Protein AF-A0A8T4SR88-F1 (afdb_monomer_lite)

Foldseek 3Di:
DLPVFPDDVVVLCVVAPPDDDAAADEPVVLVVLPPDPCNVVVVVVCVVSVHHYDYDPDDDDPLVVCCVCAVPPVCCPPDDPNDDNSLPDEAEDPDPVSVVSDQHWYWYQPPSHGIHIPNDD

pLDDT: mean 76.83, std 16.06, range [36.34, 94.56]

Sequence (121 aa):
MYEKYKIDIFSEIDRICDFPYELAIIDKTIDELKGKKGERIALKLLEIKKVKVIKTNKEGSVDKILKELFFTKENFGKETPKELNLKNIIIATNDRLLMKELKMPVIRLKQKKYLMIENVL

Structure (mmCIF, N/CA/C/O backbone):
data_AF-A0A8T4SR88-F1
#
_entry.id   AF-A0A8T4SR88-F1
#
loop_
_atom_site.group_PDB
_atom_site.id
_atom_site.type_symbol
_atom_site.label_atom_id
_atom_site.label_alt_id
_atom_site.label_comp_id
_atom_site.label_asym_id
_atom_site.label_entity_id
_atom_site.label_seq_id
_atom_site.pdbx_PDB_ins_code
_atom_site.Cartn_x
_atom_site.Cartn_y
_atom_site.Cartn_z
_atom_site.occupancy
_atom_site.B_iso_or_equiv
_atom_site.auth_seq_id
_atom_site.auth_comp_id
_atom_site.auth_asym_id
_atom_site.auth_atom_id
_atom_site.pdbx_PDB_model_num
ATOM 1 N N . MET A 1 1 ? 8.107 8.227 -1.099 1.00 42.81 1 MET A N 1
ATOM 2 C CA . MET A 1 1 ? 8.052 7.313 -2.260 1.00 42.81 1 MET A CA 1
ATOM 3 C C . MET A 1 1 ? 9.390 6.586 -2.427 1.00 42.81 1 MET A C 1
ATOM 5 O O . MET A 1 1 ? 10.415 7.161 -2.084 1.00 42.81 1 MET A O 1
ATOM 9 N N . TYR A 1 2 ? 9.397 5.334 -2.892 1.00 46.34 2 TYR A N 1
ATOM 10 C CA . TYR A 1 2 ? 10.541 4.404 -2.941 1.00 46.34 2 TYR A CA 1
ATOM 11 C C . TYR A 1 2 ? 11.658 4.755 -3.957 1.00 46.34 2 TYR A C 1
ATOM 13 O O . TYR A 1 2 ? 12.286 3.863 -4.507 1.00 46.34 2 TYR A O 1
ATOM 21 N N . GLU A 1 3 ? 11.993 6.031 -4.173 1.00 45.66 3 GLU A N 1
ATOM 22 C CA . GLU A 1 3 ? 13.055 6.457 -5.115 1.00 45.66 3 GLU A CA 1
ATOM 23 C C . GLU A 1 3 ? 14.443 5.849 -4.828 1.00 45.66 3 GLU A C 1
ATOM 25 O O . GLU A 1 3 ? 15.318 5.854 -5.690 1.00 45.66 3 GLU A O 1
ATOM 30 N N . LYS A 1 4 ? 14.676 5.314 -3.622 1.00 53.94 4 LYS A N 1
ATOM 31 C CA . LYS A 1 4 ? 15.964 4.714 -3.247 1.00 53.94 4 LYS A CA 1
ATOM 32 C C . LYS A 1 4 ? 16.161 3.297 -3.802 1.00 53.94 4 LYS A C 1
ATOM 34 O O . LYS A 1 4 ? 17.295 2.825 -3.839 1.00 53.94 4 LYS A O 1
ATOM 39 N N . TYR A 1 5 ? 15.090 2.626 -4.228 1.00 62.12 5 TYR A N 1
ATOM 40 C CA . TYR A 1 5 ? 15.121 1.241 -4.692 1.00 62.12 5 TYR A CA 1
ATOM 41 C C . TYR A 1 5 ? 14.314 1.160 -5.982 1.00 62.12 5 TYR A C 1
ATOM 43 O O . TYR A 1 5 ? 13.127 1.456 -5.970 1.00 62.12 5 TYR A O 1
ATOM 51 N N . LYS A 1 6 ? 14.968 0.812 -7.099 1.00 71.69 6 LYS A N 1
ATOM 52 C CA . LYS A 1 6 ? 14.369 0.688 -8.442 1.00 71.69 6 LYS A CA 1
ATOM 53 C C . LYS A 1 6 ? 13.415 -0.517 -8.516 1.00 71.69 6 LYS A C 1
ATOM 55 O O . LYS A 1 6 ? 13.647 -1.450 -9.273 1.00 71.69 6 LYS A O 1
ATOM 60 N N . ILE A 1 7 ? 12.405 -0.526 -7.658 1.00 80.69 7 ILE A N 1
ATOM 61 C CA . ILE A 1 7 ? 11.428 -1.593 -7.504 1.00 80.69 7 ILE A CA 1
ATOM 62 C C . ILE A 1 7 ? 10.121 -1.074 -8.057 1.00 80.69 7 ILE A C 1
ATOM 64 O O . ILE A 1 7 ? 9.601 -0.056 -7.595 1.00 80.69 7 ILE A O 1
ATOM 68 N N . ASP A 1 8 ? 9.591 -1.800 -9.026 1.00 86.31 8 ASP A N 1
ATOM 69 C CA . ASP A 1 8 ? 8.223 -1.607 -9.456 1.00 86.31 8 ASP A CA 1
ATOM 70 C C . ASP A 1 8 ? 7.289 -2.303 -8.462 1.00 86.31 8 ASP A C 1
ATOM 72 O O . ASP A 1 8 ? 7.136 -3.522 -8.461 1.00 86.31 8 ASP A O 1
ATOM 76 N N . ILE A 1 9 ? 6.690 -1.501 -7.583 1.00 87.75 9 ILE A N 1
ATOM 77 C CA . ILE A 1 9 ? 5.791 -1.972 -6.525 1.00 87.75 9 ILE A CA 1
ATOM 78 C C . ILE A 1 9 ? 4.582 -2.694 -7.115 1.00 87.75 9 ILE A C 1
ATOM 80 O O . ILE A 1 9 ? 4.119 -3.652 -6.512 1.00 87.75 9 ILE A O 1
ATOM 84 N N . PHE A 1 10 ? 4.074 -2.268 -8.272 1.00 89.94 10 PHE A N 1
ATOM 85 C CA . PHE A 1 10 ? 2.876 -2.877 -8.845 1.00 89.94 10 PHE A CA 1
ATOM 86 C C . PHE A 1 10 ? 3.193 -4.228 -9.465 1.00 89.94 10 PHE A C 1
ATOM 88 O O . PHE A 1 10 ? 2.496 -5.185 -9.164 1.00 89.94 10 PHE A O 1
ATOM 95 N N . SER A 1 11 ? 4.289 -4.325 -10.221 1.00 90.44 11 SER A N 1
ATOM 96 C CA . SER A 1 11 ? 4.763 -5.618 -10.726 1.00 90.44 11 SER A CA 1
ATOM 97 C C . SER A 1 11 ? 5.070 -6.594 -9.583 1.00 90.44 11 SER A C 1
ATOM 99 O O . SER A 1 11 ? 4.808 -7.788 -9.688 1.00 90.44 11 SER A O 1
ATOM 101 N N . GLU A 1 12 ? 5.584 -6.097 -8.455 1.00 93.19 12 GLU A N 1
ATOM 102 C CA . GLU A 1 12 ? 5.810 -6.922 -7.268 1.00 93.19 12 GLU A CA 1
ATOM 103 C C . GLU A 1 12 ? 4.517 -7.341 -6.561 1.00 93.19 12 GLU A C 1
ATOM 105 O O . GLU A 1 12 ? 4.469 -8.448 -6.032 1.00 93.19 12 GLU A O 1
ATOM 110 N N . ILE A 1 13 ? 3.482 -6.495 -6.552 1.00 92.38 13 ILE A N 1
ATOM 111 C CA . ILE A 1 13 ? 2.142 -6.866 -6.075 1.00 92.38 13 ILE A CA 1
ATOM 112 C C . ILE A 1 13 ? 1.555 -7.949 -6.983 1.00 92.38 13 ILE A C 1
ATOM 114 O O . ILE A 1 13 ? 1.132 -8.981 -6.474 1.00 92.38 13 ILE A O 1
ATOM 118 N N . ASP A 1 14 ? 1.601 -7.761 -8.305 1.00 92.56 14 ASP A N 1
ATOM 119 C CA . ASP A 1 14 ? 1.137 -8.748 -9.290 1.00 92.56 14 ASP A CA 1
ATOM 120 C C . ASP A 1 14 ? 1.849 -10.099 -9.116 1.00 92.56 14 ASP A C 1
ATOM 122 O O . ASP A 1 14 ? 1.243 -11.155 -9.261 1.00 92.56 14 ASP A O 1
ATOM 126 N N . ARG A 1 15 ? 3.139 -10.077 -8.754 1.00 94.56 15 ARG A N 1
ATOM 127 C CA . ARG A 1 15 ? 3.935 -11.287 -8.513 1.00 94.56 15 ARG A CA 1
ATOM 128 C C . ARG A 1 15 ? 3.523 -12.044 -7.248 1.00 94.56 15 ARG A C 1
ATOM 130 O O . ARG A 1 15 ? 3.655 -13.265 -7.223 1.00 94.56 15 ARG A O 1
ATOM 137 N N . ILE A 1 16 ? 3.144 -11.345 -6.174 1.00 93.88 16 ILE A N 1
ATOM 138 C CA . ILE A 1 16 ? 2.851 -11.976 -4.871 1.00 93.88 16 ILE A CA 1
ATOM 139 C C . ILE A 1 16 ? 1.365 -12.234 -4.631 1.00 93.88 16 ILE A C 1
ATOM 141 O O . ILE A 1 16 ? 1.043 -13.028 -3.753 1.00 93.88 16 ILE A O 1
ATOM 145 N N . CYS A 1 17 ? 0.480 -11.559 -5.361 1.00 90.88 17 CYS A N 1
ATOM 146 C CA . CYS A 1 17 ? -0.962 -11.735 -5.269 1.00 90.88 17 CYS A CA 1
ATOM 147 C C . CYS A 1 17 ? -1.441 -12.611 -6.434 1.00 90.88 17 CYS A C 1
ATOM 149 O O . CYS A 1 17 ? -1.899 -12.102 -7.454 1.00 90.88 17 CYS A O 1
ATOM 151 N N . ASP A 1 18 ? -1.365 -13.931 -6.273 1.00 90.38 18 ASP A N 1
ATOM 152 C CA . ASP A 1 18 ? -1.859 -14.935 -7.232 1.00 90.38 18 ASP A CA 1
ATOM 153 C C . ASP A 1 18 ? -3.389 -15.143 -7.176 1.00 90.38 18 ASP A C 1
ATOM 155 O O . ASP A 1 18 ? -3.931 -16.119 -7.695 1.00 90.38 18 ASP A O 1
ATOM 159 N N . PHE A 1 19 ? -4.101 -14.194 -6.571 1.00 89.62 19 PHE A N 1
ATOM 160 C CA . PHE A 1 19 ? -5.549 -14.161 -6.394 1.00 89.62 19 PHE A CA 1
ATOM 161 C C . PHE A 1 19 ? -6.116 -12.806 -6.848 1.00 89.62 19 PHE A C 1
ATOM 163 O O . PHE A 1 19 ? -5.392 -11.809 -6.873 1.00 89.62 19 PHE A O 1
ATOM 170 N N . PRO A 1 20 ? -7.419 -12.718 -7.178 1.00 90.06 20 PRO A N 1
ATOM 171 C CA . PRO A 1 20 ? -8.055 -11.445 -7.508 1.00 90.06 20 PRO A CA 1
ATOM 172 C C . PRO A 1 20 ? -7.968 -10.451 -6.346 1.00 90.06 20 PRO A C 1
ATOM 174 O O . PRO A 1 20 ? -8.330 -10.777 -5.215 1.00 90.06 20 PRO A O 1
ATOM 177 N N . TYR A 1 21 ? -7.527 -9.227 -6.629 1.00 90.44 21 TYR A N 1
ATOM 178 C CA . TYR A 1 21 ? -7.353 -8.186 -5.621 1.00 90.44 21 TYR A CA 1
ATOM 179 C C . TYR A 1 21 ? -7.800 -6.811 -6.140 1.00 90.44 21 TYR A C 1
ATOM 181 O O . TYR A 1 21 ? -7.815 -6.549 -7.342 1.00 90.44 21 TYR A O 1
ATOM 189 N N . GLU A 1 22 ? -8.134 -5.912 -5.214 1.00 89.81 22 GLU A N 1
ATOM 190 C CA . GLU A 1 22 ? -8.348 -4.487 -5.478 1.00 89.81 22 GLU A CA 1
ATOM 191 C C . GLU A 1 22 ? -7.341 -3.685 -4.643 1.00 89.81 22 GLU A C 1
ATOM 193 O O . GLU A 1 22 ? -7.164 -3.948 -3.452 1.00 89.81 22 GLU A O 1
ATOM 198 N N . LEU A 1 23 ? -6.666 -2.707 -5.255 1.00 91.25 23 LEU A N 1
ATOM 199 C CA . LEU A 1 23 ? -5.778 -1.810 -4.517 1.00 91.25 23 LEU A CA 1
ATOM 200 C C . LEU A 1 23 ? -6.564 -0.650 -3.942 1.00 91.25 23 LEU A C 1
ATOM 202 O O . LEU A 1 23 ? -7.267 0.058 -4.664 1.00 91.25 23 LEU A O 1
ATOM 206 N N . ALA A 1 24 ? -6.350 -0.406 -2.655 1.00 89.94 24 ALA A N 1
ATOM 207 C CA . ALA A 1 24 ? -6.915 0.729 -1.961 1.00 89.94 24 ALA A CA 1
ATOM 208 C C . ALA A 1 24 ? -5.859 1.481 -1.145 1.00 89.94 24 ALA A C 1
ATOM 210 O O . ALA A 1 24 ? -4.903 0.896 -0.635 1.00 89.94 24 ALA A O 1
ATOM 211 N N . ILE A 1 25 ? -6.051 2.790 -1.012 1.00 87.62 25 ILE A N 1
ATOM 212 C CA . ILE A 1 25 ? -5.247 3.677 -0.175 1.00 87.62 25 ILE A CA 1
ATOM 213 C C . ILE A 1 25 ? -6.165 4.510 0.716 1.00 87.62 25 ILE A C 1
ATOM 215 O O . ILE A 1 25 ? -7.238 4.938 0.295 1.00 87.62 25 ILE A O 1
ATOM 219 N N . ILE A 1 26 ? -5.742 4.744 1.954 1.00 85.75 26 ILE A N 1
ATOM 220 C CA . ILE A 1 26 ? -6.451 5.630 2.876 1.00 85.75 26 ILE A CA 1
ATOM 221 C C . ILE A 1 26 ? -6.147 7.078 2.483 1.00 85.75 26 ILE A C 1
ATOM 223 O O . ILE A 1 26 ? -4.990 7.433 2.254 1.00 85.75 26 ILE A O 1
ATOM 227 N N . ASP A 1 27 ? -7.178 7.916 2.414 1.00 82.31 27 ASP A N 1
ATOM 228 C CA . ASP A 1 27 ? -7.067 9.344 2.088 1.00 82.31 27 ASP A CA 1
ATOM 229 C C . ASP A 1 27 ? -5.986 10.073 2.899 1.00 82.31 27 ASP A C 1
ATOM 231 O O . ASP A 1 27 ? -5.159 10.788 2.341 1.00 82.31 27 ASP A O 1
ATOM 235 N N . LYS A 1 28 ? -5.885 9.800 4.195 1.00 84.12 28 LYS A N 1
ATOM 236 C CA . LYS A 1 28 ? -4.844 10.385 5.045 1.00 84.12 28 LYS A CA 1
ATOM 237 C C . LYS A 1 28 ? -3.424 9.972 4.687 1.00 84.12 28 LYS A C 1
ATOM 239 O O . LYS A 1 28 ? -2.499 10.746 4.902 1.00 84.12 28 LYS A O 1
ATOM 244 N N . THR A 1 29 ? -3.225 8.788 4.113 1.00 84.31 29 THR A N 1
ATOM 245 C CA . THR A 1 29 ? -1.911 8.392 3.586 1.00 84.31 29 THR A CA 1
ATOM 246 C C . THR A 1 29 ? -1.543 9.236 2.363 1.00 84.31 29 THR A C 1
ATOM 248 O O . THR A 1 29 ? -0.369 9.537 2.151 1.00 84.31 29 THR A O 1
ATOM 251 N N . ILE A 1 30 ? -2.537 9.665 1.575 1.00 86.44 30 ILE A N 1
ATOM 252 C CA . ILE A 1 30 ? -2.335 10.644 0.498 1.00 86.44 30 ILE A CA 1
ATOM 253 C C . ILE A 1 30 ? -1.956 12.001 1.098 1.00 86.44 30 ILE A C 1
ATOM 255 O O . ILE A 1 30 ? -1.045 12.651 0.591 1.00 86.44 30 ILE A O 1
ATOM 259 N N . ASP A 1 31 ? -2.593 12.415 2.194 1.00 86.56 31 ASP A N 1
ATOM 260 C CA . ASP A 1 31 ? -2.239 13.664 2.876 1.00 86.56 31 ASP A CA 1
ATOM 261 C C . ASP A 1 31 ? -0.824 13.633 3.474 1.00 86.56 31 ASP A C 1
ATOM 263 O O . ASP A 1 31 ? -0.081 14.598 3.319 1.00 86.56 31 ASP A O 1
ATOM 267 N N . GLU A 1 32 ? -0.394 12.520 4.073 1.00 84.25 32 GLU A N 1
ATOM 268 C CA . GLU A 1 32 ? 0.979 12.340 4.583 1.00 84.25 32 GLU A CA 1
ATOM 269 C C . GLU A 1 32 ? 2.045 12.349 3.482 1.00 84.25 32 GLU A C 1
ATOM 271 O O . GLU A 1 32 ? 3.215 12.678 3.720 1.00 84.25 32 GLU A O 1
ATOM 276 N N . LEU A 1 33 ? 1.648 11.955 2.273 1.00 85.31 33 LEU A N 1
ATOM 277 C CA . LEU A 1 33 ? 2.500 11.971 1.096 1.00 85.31 33 LEU A CA 1
ATOM 278 C C . LEU A 1 33 ? 2.719 13.401 0.573 1.00 85.31 33 LEU A C 1
ATOM 280 O O . LEU A 1 33 ? 3.754 13.645 -0.059 1.00 85.31 33 LEU A O 1
ATOM 284 N N . LYS A 1 34 ? 1.805 14.341 0.860 1.00 85.31 34 LYS A N 1
ATOM 285 C CA . LYS A 1 34 ? 1.936 15.747 0.451 1.00 85.31 34 LYS A CA 1
ATOM 286 C C . LYS A 1 34 ? 3.185 16.379 1.066 1.00 85.31 34 LYS A C 1
ATOM 288 O O . LYS A 1 34 ? 3.460 16.247 2.257 1.00 85.31 34 LYS A O 1
ATOM 293 N N . GLY A 1 35 ? 3.986 17.051 0.244 1.00 84.69 35 GLY A N 1
ATOM 294 C CA . GLY A 1 35 ? 5.242 17.679 0.658 1.00 84.69 35 GLY A CA 1
ATOM 295 C C . GLY A 1 35 ? 6.414 16.709 0.860 1.00 84.69 35 GLY A C 1
ATOM 296 O O . GLY A 1 35 ? 7.494 17.137 1.277 1.00 84.69 35 GLY A O 1
ATOM 297 N N . LYS A 1 36 ? 6.259 15.408 0.568 1.00 86.00 36 LYS A N 1
ATOM 298 C CA . LYS A 1 36 ? 7.361 14.431 0.625 1.00 86.00 36 LYS A CA 1
ATOM 299 C C . LYS A 1 36 ? 8.070 14.303 -0.722 1.00 86.00 36 LYS A C 1
ATOM 301 O O . LYS A 1 36 ? 7.488 14.438 -1.796 1.00 86.00 36 LYS A O 1
ATOM 306 N N . LYS A 1 37 ? 9.354 13.933 -0.675 1.00 82.12 37 LYS A N 1
ATOM 307 C CA . LYS A 1 37 ? 10.122 13.615 -1.885 1.00 82.12 37 LYS A CA 1
ATOM 308 C C . LYS A 1 37 ? 9.457 12.457 -2.654 1.00 82.12 37 LYS A C 1
ATOM 310 O O . LYS A 1 37 ? 9.171 11.395 -2.084 1.00 82.12 37 LYS A O 1
ATOM 315 N N . GLY A 1 38 ? 9.204 12.689 -3.941 1.00 80.56 38 GLY A N 1
ATOM 316 C CA . GLY A 1 38 ? 8.511 11.758 -4.833 1.00 80.56 38 GLY A CA 1
ATOM 317 C C . GLY A 1 38 ? 6.978 11.823 -4.777 1.00 80.56 38 GLY A C 1
ATOM 318 O O . GLY A 1 38 ? 6.335 10.975 -5.381 1.00 80.56 38 GLY A O 1
ATOM 319 N N . GLU A 1 39 ? 6.370 12.805 -4.101 1.00 87.38 39 GLU A N 1
ATOM 320 C CA . GLU A 1 39 ? 4.907 12.993 -4.061 1.00 87.38 39 GLU A CA 1
ATOM 321 C C . GLU A 1 39 ? 4.264 12.926 -5.454 1.00 87.38 39 GLU A C 1
ATOM 323 O O . GLU A 1 39 ? 3.398 12.091 -5.696 1.00 87.38 39 GLU A O 1
ATOM 328 N N . ARG A 1 40 ? 4.727 13.760 -6.396 1.00 86.56 40 ARG A N 1
ATOM 329 C CA . ARG A 1 40 ? 4.146 13.854 -7.748 1.00 86.56 40 ARG A CA 1
ATOM 330 C C . ARG A 1 40 ? 4.128 12.512 -8.473 1.00 86.56 40 ARG A C 1
ATOM 332 O O . ARG A 1 40 ? 3.145 12.171 -9.122 1.00 86.56 40 ARG A O 1
ATOM 339 N N . ILE A 1 41 ? 5.221 11.759 -8.365 1.00 85.56 41 ILE A N 1
ATOM 340 C CA . ILE A 1 41 ? 5.346 10.455 -9.017 1.00 85.56 41 ILE A CA 1
ATOM 341 C C . ILE A 1 41 ? 4.406 9.459 -8.324 1.00 85.56 41 ILE A C 1
ATOM 343 O O . ILE A 1 41 ? 3.732 8.693 -9.003 1.00 85.56 41 ILE A O 1
ATOM 347 N N . ALA A 1 42 ? 4.302 9.493 -6.992 1.00 87.06 42 ALA A N 1
ATOM 348 C CA . ALA A 1 42 ? 3.442 8.589 -6.230 1.00 87.06 42 ALA A CA 1
ATOM 349 C C . ALA A 1 42 ? 1.970 8.818 -6.545 1.00 87.06 42 ALA A C 1
ATOM 351 O O . ALA A 1 42 ? 1.276 7.860 -6.867 1.00 87.06 42 ALA A O 1
ATOM 352 N N . LEU A 1 43 ? 1.518 10.071 -6.534 1.00 88.44 43 LEU A N 1
ATOM 353 C CA . LEU A 1 43 ? 0.143 10.422 -6.887 1.00 88.44 43 LEU A CA 1
ATOM 354 C C . LEU A 1 43 ? -0.196 9.986 -8.316 1.00 88.44 43 LEU A C 1
ATOM 356 O O . LEU A 1 43 ? -1.217 9.340 -8.532 1.00 88.44 43 LEU A O 1
ATOM 360 N N . LYS A 1 44 ? 0.704 10.240 -9.274 1.00 88.81 44 LYS A N 1
ATOM 361 C CA . LYS A 1 44 ? 0.516 9.821 -10.668 1.00 88.81 44 LYS A CA 1
ATOM 362 C C . LYS A 1 44 ? 0.462 8.298 -10.820 1.00 88.81 44 LYS A C 1
ATOM 364 O O . LYS A 1 44 ? -0.318 7.787 -11.615 1.00 88.81 44 LYS A O 1
ATOM 369 N N . LEU A 1 45 ? 1.273 7.559 -10.064 1.00 86.94 45 LEU A N 1
ATOM 370 C CA . LEU A 1 45 ? 1.225 6.096 -10.067 1.00 86.94 45 LEU A CA 1
ATOM 371 C C . LEU A 1 45 ? -0.089 5.558 -9.489 1.00 86.94 45 LEU A C 1
ATOM 373 O O . LEU A 1 45 ? -0.651 4.626 -10.061 1.00 86.94 45 LEU A O 1
ATOM 377 N N . LEU A 1 46 ? -0.584 6.147 -8.395 1.00 88.75 46 LEU A N 1
ATOM 378 C CA . LEU A 1 46 ? -1.878 5.784 -7.807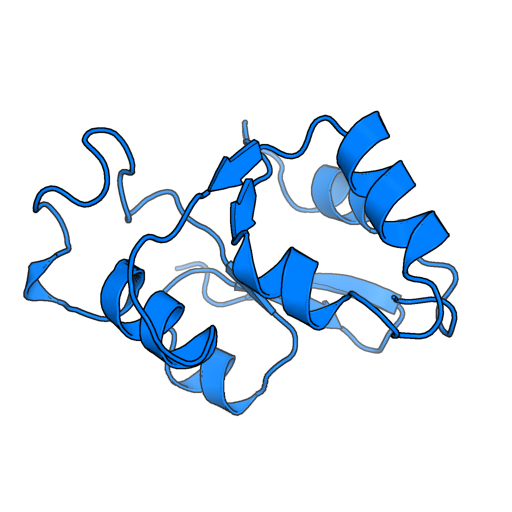 1.00 88.75 46 LEU A CA 1
ATOM 379 C C . LEU A 1 46 ? -3.026 6.026 -8.797 1.00 88.75 46 LEU A C 1
ATOM 381 O O . LEU A 1 46 ? -3.913 5.183 -8.919 1.00 88.75 46 LEU A O 1
ATOM 385 N N . GLU A 1 47 ? -2.971 7.132 -9.541 1.00 88.31 47 GLU A N 1
ATOM 386 C CA . GLU A 1 47 ? -3.940 7.472 -10.586 1.00 88.31 47 GLU A CA 1
ATOM 387 C C . GLU A 1 47 ? -3.889 6.488 -11.766 1.00 88.31 47 GLU A C 1
ATOM 389 O O . GLU A 1 47 ? -4.912 5.907 -12.128 1.00 88.31 47 GLU A O 1
ATOM 394 N N . ILE A 1 48 ? -2.698 6.227 -12.325 1.00 87.69 48 ILE A N 1
ATOM 395 C CA . ILE A 1 48 ? -2.505 5.290 -13.451 1.00 87.69 48 ILE A CA 1
ATOM 396 C C . ILE A 1 48 ? -3.013 3.890 -13.095 1.00 87.69 48 ILE A C 1
ATOM 398 O O . ILE A 1 48 ? -3.640 3.222 -13.919 1.00 87.69 48 ILE A O 1
ATOM 402 N N . LYS A 1 49 ? -2.744 3.443 -11.867 1.00 87.56 49 LYS A N 1
ATOM 403 C CA . LYS A 1 49 ? -3.135 2.116 -11.377 1.00 87.56 49 LYS A CA 1
ATOM 404 C C . LYS A 1 49 ? -4.553 2.081 -10.807 1.00 87.56 49 LYS A C 1
ATOM 406 O O . LYS A 1 49 ? -4.967 1.030 -10.330 1.00 87.56 49 LYS A O 1
ATOM 411 N N . LYS A 1 50 ? -5.299 3.192 -10.898 1.00 88.94 50 LYS A N 1
ATOM 412 C CA . LYS A 1 50 ? -6.697 3.328 -10.459 1.00 88.94 50 LYS A CA 1
ATOM 413 C C . LYS A 1 50 ? -6.915 2.833 -9.026 1.00 88.94 50 LYS A C 1
ATOM 415 O O . LYS A 1 50 ? -7.890 2.144 -8.741 1.00 88.94 50 LYS A O 1
ATOM 420 N N . VAL A 1 51 ? -5.989 3.170 -8.130 1.00 89.94 51 VAL A N 1
ATOM 421 C CA . VAL A 1 51 ? -6.069 2.771 -6.721 1.00 89.94 51 VAL A CA 1
ATOM 422 C C . VAL A 1 51 ? -7.273 3.454 -6.072 1.00 89.94 51 VAL A C 1
ATOM 424 O O . VAL A 1 51 ? -7.410 4.678 -6.125 1.00 89.94 51 VAL A O 1
ATOM 427 N N . LYS A 1 52 ? -8.147 2.668 -5.443 1.00 89.25 52 LYS A N 1
ATOM 428 C CA . LYS A 1 52 ? -9.350 3.160 -4.769 1.00 89.25 52 LYS A CA 1
ATOM 429 C C . LYS A 1 52 ? -8.977 3.965 -3.531 1.00 89.25 52 LYS A C 1
ATOM 431 O O . LYS A 1 52 ? -8.187 3.522 -2.703 1.00 89.25 52 LYS A O 1
ATOM 436 N N . VAL A 1 53 ? -9.569 5.142 -3.370 1.00 85.00 53 VAL A N 1
ATOM 437 C CA . VAL A 1 53 ? -9.353 5.961 -2.172 1.00 85.00 53 VAL A CA 1
ATOM 438 C C . VAL A 1 53 ? -10.437 5.652 -1.147 1.00 85.00 53 VAL A C 1
ATOM 440 O O . VAL A 1 53 ? -11.617 5.918 -1.377 1.00 85.00 53 VAL A O 1
ATOM 443 N N . ILE A 1 54 ? -10.035 5.106 -0.002 1.00 82.56 54 ILE A N 1
ATOM 444 C CA . ILE A 1 54 ? -10.902 4.924 1.161 1.00 82.56 54 ILE A CA 1
ATOM 445 C C . ILE A 1 54 ? -10.903 6.243 1.931 1.00 82.56 54 ILE A C 1
ATOM 447 O O . ILE A 1 54 ? -9.904 6.609 2.551 1.00 82.56 54 ILE A O 1
ATOM 451 N N . LYS A 1 55 ? -12.028 6.961 1.869 1.00 77.75 55 LYS A N 1
ATOM 452 C CA . LYS A 1 55 ? -12.231 8.199 2.627 1.00 77.75 55 LYS A CA 1
ATOM 453 C C . LYS A 1 55 ? -12.481 7.885 4.096 1.00 77.75 55 LYS A C 1
ATOM 455 O O . LYS A 1 55 ? -13.319 7.037 4.411 1.00 77.75 55 LYS A O 1
ATOM 460 N N . THR A 1 56 ? -11.793 8.580 4.992 1.00 72.62 56 THR A N 1
ATOM 461 C CA . THR A 1 56 ? -11.914 8.383 6.434 1.00 72.62 56 THR A CA 1
ATOM 462 C C . THR A 1 56 ? -12.373 9.678 7.101 1.00 72.62 56 THR A C 1
ATOM 464 O O . THR A 1 56 ? -11.636 10.645 7.224 1.00 72.62 56 THR A O 1
ATOM 467 N N . ASN A 1 57 ? -13.622 9.695 7.583 1.00 64.44 57 ASN A N 1
ATOM 468 C CA . ASN A 1 57 ? -14.225 10.874 8.229 1.00 64.44 57 ASN A CA 1
ATOM 469 C C . ASN A 1 57 ? -13.735 11.117 9.672 1.00 64.44 57 ASN A C 1
ATOM 471 O O . ASN A 1 57 ? -14.241 12.001 10.355 1.00 64.44 57 ASN A O 1
ATOM 475 N N . LYS A 1 58 ? -12.816 10.294 10.186 1.00 60.31 58 LYS A N 1
ATOM 476 C CA . LYS A 1 58 ? -12.369 10.355 11.584 1.00 60.31 58 LYS A CA 1
ATOM 477 C C . LYS A 1 58 ? -11.152 11.254 11.700 1.00 60.31 58 LYS A C 1
ATOM 479 O O . LYS A 1 58 ? -10.215 11.064 10.943 1.00 60.31 58 LYS A O 1
ATOM 484 N N . GLU A 1 59 ? -11.091 12.162 12.668 1.00 57.81 59 GLU A N 1
ATOM 485 C CA . GLU A 1 59 ? -9.861 12.894 13.013 1.00 57.81 59 GLU A CA 1
ATOM 486 C C . GLU A 1 59 ? -8.867 11.974 13.761 1.00 57.81 59 GLU A C 1
ATOM 488 O O . GLU A 1 59 ? -9.269 11.156 14.588 1.00 57.81 59 GLU A O 1
ATOM 493 N N . GLY A 1 60 ? -7.562 12.047 13.450 1.00 62.94 60 GLY A N 1
ATOM 494 C CA . GLY A 1 60 ? -6.522 11.208 14.085 1.00 62.94 60 GLY A CA 1
ATOM 495 C C . GLY A 1 60 ? -5.418 10.688 13.149 1.00 62.94 60 GLY A C 1
ATOM 496 O O . GLY A 1 60 ? -5.522 10.816 11.932 1.00 62.94 60 GLY A O 1
ATOM 497 N N . SER A 1 61 ? -4.360 10.099 13.720 1.00 64.81 61 SER A N 1
ATOM 498 C CA . SER A 1 61 ? -3.251 9.462 12.978 1.00 64.81 61 SER A CA 1
ATOM 499 C C . SER A 1 61 ? -3.733 8.268 12.133 1.00 64.81 61 SER A C 1
ATOM 501 O O . SER A 1 61 ? -4.657 7.558 12.549 1.00 64.81 61 SER A O 1
ATOM 503 N N . VAL A 1 62 ? -3.094 8.024 10.978 1.00 66.31 62 VAL A N 1
ATOM 504 C CA . VAL A 1 62 ? -3.341 6.857 10.106 1.00 66.31 62 VAL A CA 1
ATOM 505 C C . VAL A 1 62 ? -3.275 5.556 10.903 1.00 66.31 62 VAL A C 1
ATOM 507 O O . VAL A 1 62 ? -4.156 4.712 10.760 1.00 66.31 62 VAL A O 1
ATOM 510 N N . ASP A 1 63 ? -2.320 5.433 11.825 1.00 65.69 63 ASP A N 1
ATOM 511 C CA . ASP A 1 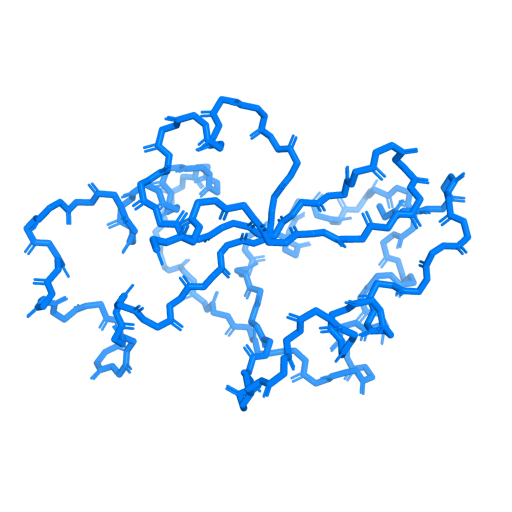63 ? -2.168 4.240 12.663 1.00 65.69 63 ASP A CA 1
ATOM 512 C C . ASP A 1 63 ? -3.386 3.997 13.556 1.00 65.69 63 ASP A C 1
ATOM 514 O O . ASP A 1 63 ? -3.818 2.859 13.732 1.00 65.69 63 ASP A O 1
ATOM 518 N N . LYS A 1 64 ? -3.986 5.063 14.103 1.00 69.88 64 LYS A N 1
ATOM 519 C CA . LYS A 1 64 ? -5.194 4.955 14.933 1.00 69.88 64 LYS A CA 1
ATOM 520 C C . LYS A 1 64 ? -6.390 4.509 14.095 1.00 69.88 64 LYS A C 1
ATOM 522 O O . LYS A 1 64 ? -7.175 3.681 14.542 1.00 69.88 64 LYS A O 1
ATOM 527 N N . ILE A 1 65 ? -6.498 5.010 12.867 1.00 70.50 65 ILE A N 1
ATOM 528 C CA . ILE A 1 65 ? -7.552 4.606 11.933 1.00 70.50 65 ILE A CA 1
ATOM 529 C C . ILE A 1 65 ? -7.373 3.159 11.495 1.00 70.50 65 ILE A C 1
ATOM 531 O O . ILE A 1 65 ? -8.345 2.411 11.510 1.00 70.50 65 ILE A O 1
ATOM 535 N N . LEU A 1 66 ? -6.149 2.740 11.174 1.00 69.62 66 LEU A N 1
ATOM 536 C CA . LEU A 1 66 ? -5.844 1.343 10.876 1.00 69.62 66 LEU A CA 1
ATOM 537 C C . LEU A 1 66 ? -6.210 0.448 12.064 1.00 69.62 66 LEU A C 1
ATOM 539 O O . LEU A 1 66 ? -6.868 -0.570 11.871 1.00 69.62 66 LEU A O 1
ATOM 543 N N . LYS A 1 67 ? -5.879 0.863 13.294 1.00 67.75 67 LYS A N 1
ATOM 544 C CA . LYS A 1 67 ? -6.286 0.180 14.533 1.00 67.75 67 LYS A CA 1
ATOM 545 C C . LYS A 1 67 ? -7.798 0.057 14.674 1.00 67.75 67 LYS A C 1
ATOM 547 O O . LYS A 1 67 ? -8.318 -1.031 14.909 1.00 67.75 67 LYS A O 1
ATOM 552 N N . GLU A 1 68 ? -8.526 1.140 14.478 1.00 66.00 68 GLU A N 1
ATOM 553 C CA . GLU A 1 68 ? -9.981 1.120 14.607 1.00 66.00 68 GLU A CA 1
ATOM 554 C C . GLU A 1 68 ? -10.675 0.322 13.494 1.00 66.00 68 GLU A C 1
ATOM 556 O O . GLU A 1 68 ? -11.657 -0.360 13.781 1.00 66.00 68 GLU A O 1
ATOM 561 N N . LEU A 1 69 ? -10.160 0.366 12.260 1.00 65.06 69 LEU A N 1
ATOM 562 C CA . LEU A 1 69 ? -10.714 -0.361 11.113 1.00 65.06 69 LEU A CA 1
ATOM 563 C C . LEU A 1 69 ? -10.390 -1.860 11.144 1.00 65.06 69 LEU A C 1
ATOM 565 O O . LEU A 1 69 ? -11.228 -2.662 10.741 1.00 65.06 69 LEU A O 1
ATOM 569 N N . PHE A 1 70 ? -9.195 -2.240 11.607 1.00 65.56 70 PHE A N 1
ATOM 570 C CA . PHE A 1 70 ? -8.648 -3.585 11.385 1.00 65.56 70 PHE A CA 1
ATOM 571 C C . PHE A 1 70 ? -8.272 -4.357 12.662 1.00 65.56 70 PHE A C 1
ATOM 573 O O . PHE A 1 70 ? -8.102 -5.573 12.595 1.00 65.56 70 PHE A O 1
ATOM 580 N N . PHE A 1 71 ? -8.150 -3.710 13.830 1.00 58.06 71 PHE A N 1
ATOM 581 C CA . PHE A 1 71 ? -7.651 -4.358 15.061 1.00 58.06 71 PHE A CA 1
ATOM 582 C C . PHE A 1 71 ? -8.717 -4.634 16.123 1.00 58.06 71 PHE A C 1
ATOM 584 O O . PHE A 1 71 ? -8.445 -5.320 17.112 1.00 58.06 71 PHE A O 1
ATOM 591 N N . THR A 1 72 ? -9.937 -4.138 15.959 1.00 48.66 72 THR A N 1
ATOM 592 C CA . THR A 1 72 ? -11.010 -4.428 16.910 1.00 48.66 72 THR A CA 1
ATOM 593 C C . THR A 1 72 ? -11.578 -5.820 16.634 1.00 48.66 72 THR A C 1
ATOM 595 O O . THR A 1 72 ? -12.269 -6.046 15.644 1.00 48.66 72 THR A O 1
ATOM 598 N N . LYS A 1 73 ? -11.310 -6.771 17.544 1.00 43.72 73 LYS A N 1
ATOM 599 C CA . LYS A 1 73 ? -11.920 -8.119 17.553 1.00 43.72 73 LYS A CA 1
ATOM 600 C C . LYS A 1 73 ? -13.455 -8.085 17.458 1.00 43.72 73 LYS A C 1
ATOM 602 O O . LYS A 1 73 ? -14.041 -9.047 16.984 1.00 43.72 73 LYS A O 1
ATOM 607 N N . GLU A 1 74 ? -14.090 -6.990 17.880 1.00 44.59 74 GLU A N 1
ATOM 608 C CA . GLU A 1 74 ? -15.545 -6.791 17.811 1.00 44.59 74 GLU A CA 1
ATOM 609 C C . GLU A 1 74 ? -16.062 -6.308 16.442 1.00 44.59 74 GLU A C 1
ATOM 611 O O . GLU A 1 74 ? -17.255 -6.440 16.176 1.00 44.59 74 GLU A O 1
ATOM 616 N N . ASN A 1 75 ? -15.188 -5.805 15.558 1.00 42.28 75 ASN A N 1
ATOM 617 C CA . ASN A 1 75 ? -15.543 -5.399 14.189 1.00 42.28 75 ASN A CA 1
ATOM 618 C C . ASN A 1 75 ? -15.252 -6.476 13.141 1.00 42.28 75 ASN A C 1
ATOM 620 O O . ASN A 1 75 ? -15.546 -6.282 11.963 1.00 42.28 75 ASN A O 1
ATOM 624 N N . PHE A 1 76 ? -14.748 -7.641 13.558 1.00 42.84 76 PHE A N 1
ATOM 625 C CA . PHE A 1 76 ? -14.722 -8.840 12.725 1.00 42.84 76 PHE A CA 1
ATOM 626 C C . PHE A 1 76 ? -16.173 -9.290 12.460 1.00 42.84 76 PHE A C 1
ATOM 628 O O . PHE A 1 76 ? -16.731 -10.112 13.181 1.00 42.84 76 PHE A O 1
ATOM 635 N N . GLY A 1 77 ? -16.808 -8.688 11.449 1.00 40.81 77 GLY A N 1
ATOM 636 C CA . GLY A 1 77 ? -18.207 -8.926 11.083 1.00 40.81 77 GLY A CA 1
ATOM 637 C C . GLY A 1 77 ? -19.214 -7.840 11.485 1.00 40.81 77 GLY A C 1
ATOM 638 O O . GLY A 1 77 ? -20.409 -8.118 11.440 1.00 40.81 77 GLY A O 1
ATOM 639 N N . LYS A 1 78 ? -18.790 -6.620 11.853 1.00 36.34 78 LYS A N 1
ATOM 640 C CA . LYS A 1 78 ? -19.712 -5.477 12.031 1.00 36.34 78 LYS A CA 1
ATOM 641 C C . LYS A 1 78 ? -19.326 -4.303 11.138 1.00 36.34 78 LYS A C 1
ATOM 643 O O . LYS A 1 78 ? -18.149 -4.102 10.856 1.00 36.34 78 LYS A O 1
ATOM 648 N N . GLU A 1 79 ? -20.356 -3.593 10.672 1.00 40.69 79 GLU A N 1
ATOM 649 C CA . GLU A 1 79 ? -20.381 -2.625 9.566 1.00 40.69 79 GLU A CA 1
ATOM 650 C C . GLU A 1 79 ? -19.296 -1.524 9.646 1.00 40.69 79 GLU A C 1
ATOM 652 O O . GLU A 1 79 ? -19.541 -0.372 9.992 1.00 40.69 79 GLU A O 1
ATOM 657 N N . THR A 1 80 ? -18.072 -1.875 9.260 1.00 47.12 80 THR A N 1
ATOM 658 C CA . THR A 1 80 ? -17.134 -0.997 8.543 1.00 47.12 80 THR A CA 1
ATOM 659 C C . THR A 1 80 ? -17.678 -0.815 7.121 1.00 47.12 80 THR A C 1
ATOM 661 O O . THR A 1 80 ? -18.396 -1.711 6.682 1.00 47.12 80 THR A O 1
ATOM 664 N N . PRO A 1 81 ? -17.445 0.331 6.434 1.00 45.22 81 PRO A N 1
ATOM 665 C CA . PRO A 1 81 ? -18.234 0.816 5.286 1.00 45.22 81 PRO A CA 1
ATOM 666 C C . PRO A 1 81 ? -18.809 -0.327 4.445 1.00 45.22 81 PRO A C 1
ATOM 668 O O . PRO A 1 81 ? -18.060 -0.880 3.655 1.00 45.22 81 PRO A O 1
ATOM 671 N N . LYS A 1 82 ? -20.070 -0.693 4.757 1.00 42.75 82 LYS A N 1
ATOM 672 C CA . LYS A 1 82 ? -20.974 -1.816 4.385 1.00 42.75 82 LYS A CA 1
ATOM 673 C C . LYS A 1 82 ? -20.512 -3.056 3.577 1.00 42.75 82 LYS A C 1
ATOM 675 O O . LYS A 1 82 ? -21.308 -3.967 3.399 1.00 42.75 82 LYS A O 1
ATOM 680 N N . GLU A 1 83 ? -19.273 -3.154 3.119 1.00 46.78 83 GLU A N 1
ATOM 681 C CA . GLU A 1 83 ? -18.819 -4.050 2.048 1.00 46.78 83 GLU A CA 1
ATOM 682 C C . GLU A 1 83 ? -17.410 -4.630 2.295 1.00 46.78 83 GLU A C 1
ATOM 684 O O . GLU A 1 83 ? -16.996 -5.554 1.596 1.00 46.78 83 GLU A O 1
ATOM 689 N N . LEU A 1 84 ? -16.651 -4.137 3.285 1.00 52.41 84 LEU A N 1
ATOM 690 C CA . LEU A 1 84 ? -15.291 -4.623 3.551 1.00 52.41 84 LEU A CA 1
ATOM 691 C C . LEU A 1 84 ? -15.308 -5.868 4.454 1.00 52.41 84 LEU A C 1
ATOM 693 O O . LEU A 1 84 ? -15.342 -5.783 5.681 1.00 52.41 84 LEU A O 1
ATOM 697 N N . ASN A 1 85 ? -15.243 -7.056 3.850 1.00 56.88 85 ASN A N 1
ATOM 698 C CA . ASN A 1 85 ? -14.994 -8.290 4.592 1.00 56.88 85 ASN A CA 1
ATOM 699 C C . ASN A 1 85 ? -13.543 -8.297 5.102 1.00 56.88 85 ASN A C 1
ATOM 701 O O . ASN A 1 85 ? -12.617 -8.607 4.353 1.00 56.88 85 ASN A O 1
ATOM 705 N N . LEU A 1 86 ? -13.352 -7.978 6.387 1.00 60.22 86 LEU A N 1
ATOM 706 C CA . LEU A 1 86 ? -12.034 -7.868 7.029 1.00 60.22 86 LEU A CA 1
ATOM 707 C C . LEU A 1 86 ? -11.180 -9.148 6.945 1.00 60.22 86 LEU A C 1
ATOM 709 O O . LEU A 1 86 ? -9.974 -9.084 7.161 1.00 60.22 86 LEU A O 1
ATOM 713 N N . LYS A 1 87 ? -11.775 -10.302 6.606 1.00 63.97 87 LYS A N 1
ATOM 714 C CA . LYS A 1 87 ? -11.042 -11.554 6.353 1.00 63.97 87 LYS A CA 1
ATOM 715 C C . LYS A 1 87 ? -10.210 -11.530 5.067 1.00 63.97 87 LYS A C 1
ATOM 717 O O . LYS A 1 87 ? -9.268 -12.304 4.963 1.00 63.97 87 LYS A O 1
ATOM 722 N N . ASN A 1 88 ? -10.535 -10.649 4.121 1.00 76.12 88 ASN A N 1
ATOM 723 C CA . ASN A 1 88 ? -9.942 -10.618 2.781 1.00 76.12 88 ASN A CA 1
ATOM 724 C C . ASN A 1 88 ? -9.075 -9.369 2.561 1.00 76.12 88 ASN A C 1
ATOM 726 O O . ASN A 1 88 ? -8.965 -8.872 1.442 1.00 76.12 88 ASN A O 1
ATOM 730 N N . ILE A 1 89 ? -8.501 -8.823 3.634 1.00 84.25 89 ILE A N 1
ATOM 731 C CA . ILE A 1 89 ? -7.702 -7.599 3.586 1.00 84.25 89 ILE A CA 1
ATOM 732 C C . ILE A 1 89 ? -6.255 -7.932 3.906 1.00 84.25 89 ILE A C 1
ATOM 734 O O . ILE A 1 89 ? -5.956 -8.595 4.898 1.00 84.25 89 ILE A O 1
ATOM 738 N N . ILE A 1 90 ? -5.361 -7.424 3.064 1.00 88.50 90 ILE A N 1
ATOM 739 C CA . ILE A 1 90 ? -3.919 -7.516 3.246 1.00 88.50 90 ILE A CA 1
ATOM 740 C C . ILE A 1 90 ? -3.390 -6.096 3.373 1.00 88.50 90 ILE A C 1
ATOM 742 O O . ILE A 1 90 ? -3.601 -5.258 2.496 1.00 88.50 90 ILE A O 1
ATOM 746 N N . ILE A 1 91 ? -2.710 -5.811 4.478 1.00 88.62 91 ILE A N 1
ATOM 747 C CA . ILE A 1 91 ? -2.166 -4.474 4.729 1.00 88.62 91 ILE A CA 1
ATOM 748 C C . ILE A 1 91 ? -0.757 -4.400 4.152 1.00 88.62 91 ILE A C 1
ATOM 750 O O . ILE A 1 91 ? 0.069 -5.259 4.433 1.00 88.62 91 ILE A O 1
ATOM 754 N N . ALA A 1 92 ? -0.453 -3.363 3.373 1.00 90.94 92 ALA A N 1
ATOM 755 C CA . ALA A 1 92 ? 0.901 -3.107 2.889 1.00 90.94 92 ALA A CA 1
ATOM 756 C C . ALA A 1 92 ? 1.610 -2.083 3.790 1.00 90.94 92 ALA A C 1
ATOM 758 O O . ALA A 1 92 ? 1.295 -0.894 3.751 1.00 90.94 92 ALA A O 1
ATOM 759 N N . THR A 1 93 ? 2.576 -2.518 4.605 1.00 89.00 93 THR A N 1
ATOM 760 C CA . THR A 1 93 ? 3.340 -1.629 5.498 1.00 89.00 93 THR A CA 1
ATOM 761 C C . THR A 1 93 ? 4.758 -2.140 5.757 1.00 89.00 93 THR A C 1
ATOM 763 O O . THR A 1 93 ? 5.037 -3.334 5.711 1.00 89.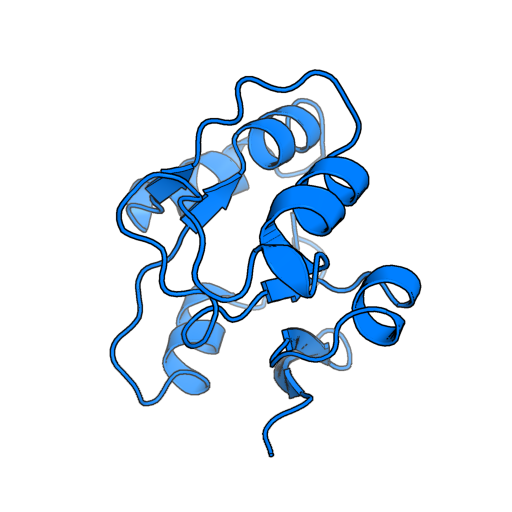00 93 THR A O 1
ATOM 766 N N . ASN A 1 94 ? 5.680 -1.217 6.040 1.00 87.06 94 ASN A N 1
ATOM 767 C CA . ASN A 1 94 ? 7.037 -1.529 6.505 1.00 87.06 94 ASN A CA 1
ATOM 768 C C . ASN A 1 94 ? 7.255 -1.171 7.983 1.00 87.06 94 ASN A C 1
ATOM 770 O O . ASN A 1 94 ? 8.364 -1.358 8.495 1.00 87.06 94 ASN A O 1
ATOM 774 N N . ASP A 1 95 ? 6.234 -0.648 8.667 1.00 87.06 95 ASP A N 1
ATOM 775 C CA . ASP A 1 95 ? 6.331 -0.290 10.078 1.00 87.06 95 ASP A CA 1
ATOM 776 C C . ASP A 1 95 ? 6.390 -1.555 10.947 1.00 87.06 95 ASP A C 1
ATOM 778 O O . ASP A 1 95 ? 5.475 -2.376 10.964 1.00 87.06 95 ASP A O 1
ATOM 782 N N . ARG A 1 96 ? 7.496 -1.727 11.677 1.00 85.19 96 ARG A N 1
ATOM 783 C CA . ARG A 1 96 ? 7.733 -2.919 12.502 1.00 85.19 96 ARG A CA 1
ATOM 784 C C . ARG A 1 96 ? 6.793 -3.029 13.695 1.00 85.19 96 ARG A C 1
ATOM 786 O O . ARG A 1 96 ? 6.527 -4.152 14.117 1.00 85.19 96 ARG A O 1
ATOM 793 N N . LEU A 1 97 ? 6.364 -1.912 14.273 1.00 85.62 97 LEU A N 1
ATOM 794 C CA . LEU A 1 97 ? 5.427 -1.913 15.393 1.00 85.62 97 LEU A CA 1
ATOM 795 C C . LEU A 1 97 ? 4.044 -2.305 14.885 1.00 85.62 97 LEU A C 1
ATOM 797 O O . LEU A 1 97 ? 3.460 -3.245 15.417 1.00 85.62 97 LEU A O 1
ATOM 801 N N . LEU A 1 98 ? 3.596 -1.693 13.786 1.00 82.50 98 LEU A N 1
ATOM 802 C CA . LEU A 1 98 ? 2.308 -2.024 13.176 1.00 82.50 98 LEU A CA 1
ATOM 803 C C . LEU A 1 98 ? 2.251 -3.498 12.747 1.00 82.50 98 LEU A C 1
ATOM 805 O O . LEU A 1 98 ? 1.298 -4.198 13.074 1.00 82.50 98 LEU A O 1
ATOM 809 N N . MET A 1 99 ? 3.305 -4.008 12.099 1.00 84.19 99 MET A N 1
ATOM 810 C CA . MET A 1 99 ? 3.399 -5.422 11.707 1.00 84.19 99 MET A CA 1
ATOM 811 C C . MET A 1 99 ? 3.313 -6.391 12.891 1.00 84.19 99 MET A C 1
ATOM 813 O O . MET A 1 99 ? 2.703 -7.445 12.761 1.00 84.19 99 MET A O 1
ATOM 817 N N . LYS A 1 100 ? 3.927 -6.058 14.035 1.00 83.00 100 LYS A N 1
ATOM 818 C CA . LYS A 1 100 ? 3.887 -6.906 15.240 1.00 83.00 100 LYS A CA 1
ATOM 819 C C . LYS A 1 100 ? 2.503 -6.962 15.871 1.00 83.00 100 LYS A C 1
ATOM 821 O O . LYS A 1 100 ? 2.154 -7.963 16.489 1.00 83.00 100 LYS A O 1
ATOM 826 N N . GLU A 1 101 ? 1.755 -5.872 15.781 1.00 80.69 101 GLU A N 1
ATOM 827 C CA . GLU A 1 101 ? 0.413 -5.801 16.343 1.00 80.69 101 GLU A CA 1
ATOM 828 C C . GLU A 1 101 ? -0.622 -6.468 15.411 1.00 80.69 101 GLU A C 1
ATOM 830 O O . GLU A 1 101 ? -1.639 -6.976 15.890 1.00 80.69 101 GLU A O 1
ATOM 835 N N . LEU A 1 102 ? -0.384 -6.470 14.091 1.00 76.69 102 LEU A N 1
ATOM 836 C CA . LEU A 1 102 ? -1.272 -7.069 13.092 1.00 76.69 102 LEU A CA 1
ATOM 837 C C . LEU A 1 102 ? -1.274 -8.601 13.178 1.00 76.69 102 LEU A C 1
ATOM 839 O O . LEU A 1 102 ? -0.240 -9.252 13.080 1.00 76.69 102 LEU A O 1
ATOM 843 N N . LYS A 1 103 ? -2.472 -9.184 13.286 1.00 77.25 103 LYS A N 1
ATOM 844 C CA . LYS A 1 103 ? -2.705 -10.644 13.271 1.00 77.25 103 LYS A CA 1
ATOM 845 C C . LYS A 1 103 ? -3.272 -11.155 11.942 1.00 77.25 103 LYS A C 1
ATOM 847 O O . LYS A 1 103 ? -3.912 -12.199 11.906 1.00 77.25 103 LYS A O 1
ATOM 852 N N . MET A 1 104 ? -3.092 -10.382 10.879 1.00 80.25 104 MET A N 1
ATOM 853 C CA . MET A 1 104 ? -3.581 -10.660 9.528 1.00 80.25 104 MET A CA 1
ATOM 854 C C . MET A 1 104 ? -2.412 -10.666 8.540 1.00 80.25 104 MET A C 1
ATOM 856 O O . MET A 1 104 ? -1.328 -10.199 8.914 1.00 80.25 104 MET A O 1
ATOM 860 N N . PRO A 1 105 ? -2.610 -11.153 7.304 1.00 88.19 105 PRO A N 1
ATOM 861 C CA . PRO A 1 105 ? -1.581 -11.097 6.279 1.00 88.19 105 PRO A CA 1
ATOM 862 C C . PRO A 1 105 ? -1.104 -9.664 6.020 1.00 88.19 105 PRO A C 1
ATOM 864 O O . PRO A 1 105 ? -1.899 -8.720 5.952 1.00 88.19 105 PRO A O 1
ATOM 867 N N . VAL A 1 106 ? 0.207 -9.500 5.856 1.00 90.44 106 VAL A N 1
ATOM 868 C CA . VAL A 1 106 ? 0.839 -8.197 5.610 1.00 90.44 106 VAL A CA 1
ATOM 869 C C . VAL A 1 106 ? 1.795 -8.287 4.434 1.00 90.44 106 VAL A C 1
ATOM 871 O O . VAL A 1 106 ? 2.650 -9.167 4.391 1.00 90.44 106 VAL A O 1
ATOM 874 N N . ILE A 1 107 ? 1.707 -7.330 3.512 1.00 93.38 107 ILE A N 1
ATOM 875 C CA . ILE A 1 107 ? 2.713 -7.107 2.476 1.00 93.38 107 ILE A CA 1
ATOM 876 C C . ILE A 1 107 ? 3.782 -6.167 3.019 1.00 93.38 107 ILE A C 1
ATOM 878 O O . ILE A 1 107 ? 3.489 -5.054 3.459 1.00 93.38 107 ILE A O 1
ATOM 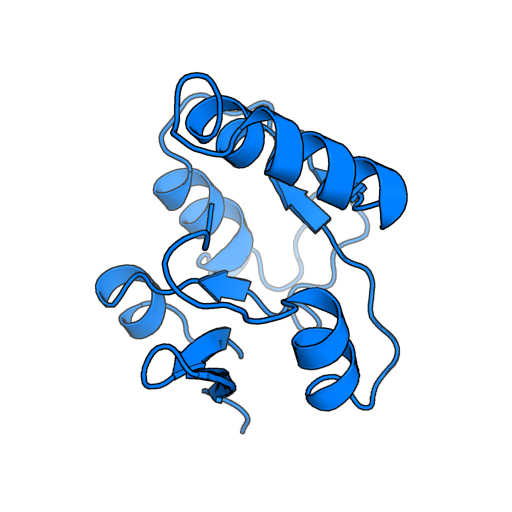882 N N . ARG A 1 108 ? 5.045 -6.574 2.918 1.00 92.25 108 ARG A N 1
ATOM 883 C CA . ARG A 1 108 ? 6.177 -5.713 3.268 1.00 92.25 108 ARG A CA 1
ATOM 884 C C . ARG A 1 108 ? 7.294 -5.770 2.243 1.00 92.25 108 ARG A C 1
ATOM 886 O O . ARG A 1 108 ? 7.435 -6.743 1.504 1.00 92.25 108 ARG A O 1
ATOM 893 N N . LEU A 1 109 ? 8.149 -4.752 2.257 1.00 90.88 109 LEU A N 1
ATOM 894 C CA . LEU A 1 109 ? 9.351 -4.7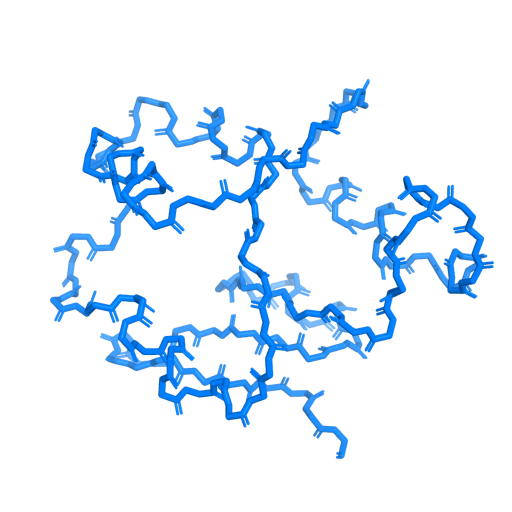02 1.438 1.00 90.88 109 LEU A CA 1
ATOM 895 C C . LEU A 1 109 ? 10.522 -5.397 2.147 1.00 90.88 109 LEU A C 1
ATOM 897 O O . LEU A 1 109 ? 11.123 -4.863 3.085 1.00 90.88 109 LEU A O 1
ATOM 901 N N . LYS A 1 110 ? 10.915 -6.573 1.657 1.00 89.25 110 LYS A N 1
ATOM 902 C CA . LYS A 1 110 ? 12.046 -7.334 2.191 1.00 89.25 110 LYS A CA 1
ATOM 903 C C . LYS A 1 110 ? 13.353 -6.916 1.535 1.00 89.25 110 LYS A C 1
ATOM 905 O O . LYS A 1 110 ? 13.461 -6.775 0.318 1.00 89.25 110 LYS A O 1
ATOM 910 N N . GLN A 1 111 ? 14.362 -6.689 2.383 1.00 85.94 111 GLN A N 1
ATOM 911 C CA . GLN A 1 111 ? 15.734 -6.334 1.991 1.00 85.94 111 GLN A CA 1
ATOM 912 C C . GLN A 1 111 ? 15.834 -5.148 1.021 1.00 85.94 111 GLN A C 1
ATOM 914 O O . GLN A 1 111 ? 16.862 -4.980 0.369 1.00 85.94 111 GLN A O 1
ATOM 919 N N . LYS A 1 112 ? 14.787 -4.316 0.933 1.00 82.56 112 LYS A N 1
ATOM 920 C CA . LYS A 1 1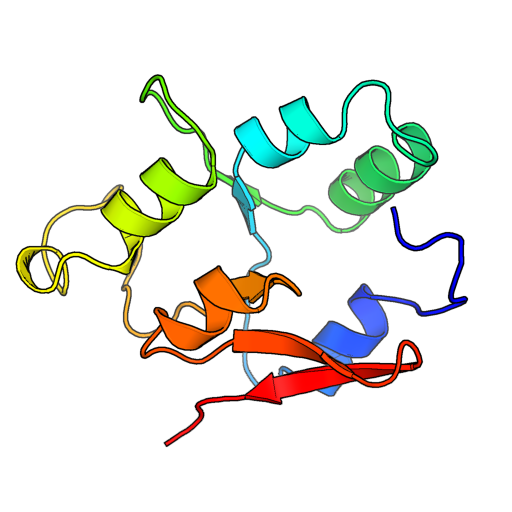12 ? 14.692 -3.232 -0.047 1.00 82.56 112 LYS A CA 1
ATOM 921 C C . LYS A 1 112 ? 14.872 -3.723 -1.492 1.00 82.56 112 LYS A C 1
ATOM 923 O O . LYS A 1 112 ? 15.506 -3.036 -2.290 1.00 82.56 112 LYS A O 1
ATOM 928 N N . LYS A 1 113 ? 14.366 -4.925 -1.796 1.00 83.94 113 LYS A N 1
ATOM 929 C CA . LYS A 1 113 ? 14.501 -5.585 -3.105 1.00 83.94 113 LYS A CA 1
ATOM 930 C C . LYS A 1 113 ? 13.185 -6.115 -3.662 1.00 83.94 113 LYS A C 1
ATOM 932 O O . LYS A 1 113 ? 12.951 -5.944 -4.848 1.00 83.94 113 LYS A O 1
ATOM 937 N N . TYR A 1 114 ? 12.359 -6.742 -2.828 1.00 89.56 114 TYR A N 1
ATOM 938 C CA . TYR A 1 114 ? 11.135 -7.404 -3.277 1.00 89.56 114 TYR A CA 1
ATOM 939 C C . TYR A 1 114 ? 10.043 -7.340 -2.211 1.00 89.56 114 TYR A C 1
ATOM 941 O O . TYR A 1 114 ? 10.341 -7.216 -1.016 1.00 89.56 114 TYR A O 1
ATOM 949 N N . LEU A 1 115 ? 8.784 -7.410 -2.634 1.00 92.81 115 LEU A N 1
ATOM 950 C CA . LEU A 1 115 ? 7.647 -7.535 -1.729 1.00 92.81 115 LEU A CA 1
ATOM 951 C C . LEU A 1 115 ? 7.445 -8.998 -1.320 1.00 92.81 115 LEU A C 1
ATOM 953 O O . LEU A 1 115 ? 7.725 -9.926 -2.083 1.00 92.81 115 LEU A O 1
ATOM 957 N N . MET A 1 116 ? 6.961 -9.213 -0.103 1.00 93.12 116 MET A N 1
ATOM 958 C CA . MET A 1 116 ? 6.513 -10.524 0.359 1.00 93.12 116 MET A CA 1
ATOM 959 C C . MET A 1 116 ? 5.265 -10.389 1.221 1.00 93.12 116 MET A C 1
ATOM 961 O O . MET A 1 116 ? 5.120 -9.382 1.918 1.00 93.12 116 MET A O 1
ATOM 965 N N . ILE A 1 117 ? 4.428 -11.424 1.205 1.00 91.38 117 ILE A N 1
ATOM 966 C CA . ILE A 1 117 ? 3.330 -11.588 2.156 1.00 91.38 117 ILE A CA 1
ATOM 967 C C . ILE A 1 117 ? 3.872 -12.351 3.374 1.00 91.38 117 ILE A C 1
ATOM 969 O O . ILE A 1 117 ? 4.502 -13.399 3.231 1.00 91.38 117 ILE A O 1
ATOM 973 N N . GLU A 1 118 ? 3.678 -11.801 4.567 1.00 87.81 118 GLU A N 1
ATOM 974 C CA . GLU A 1 118 ? 3.931 -12.450 5.860 1.00 87.81 118 GLU A CA 1
ATOM 975 C C . GLU A 1 118 ? 2.597 -12.690 6.589 1.00 87.81 118 GLU A C 1
ATOM 977 O O . GLU A 1 118 ? 1.577 -12.106 6.224 1.00 87.81 118 GLU A O 1
ATOM 982 N N . ASN A 1 119 ? 2.608 -13.534 7.628 1.00 77.38 119 ASN A N 1
ATOM 983 C CA . ASN A 1 119 ? 1.430 -13.903 8.431 1.00 77.38 119 ASN A CA 1
ATOM 984 C C . ASN A 1 119 ? 0.299 -14.590 7.635 1.00 77.38 119 ASN A C 1
ATOM 986 O O . ASN A 1 119 ? -0.880 -14.378 7.915 1.00 77.38 119 ASN A O 1
ATOM 990 N N . VAL A 1 120 ? 0.663 -15.414 6.649 1.00 73.25 120 VAL A N 1
ATOM 991 C CA . VAL A 1 120 ? -0.259 -16.353 5.990 1.00 73.25 120 VAL A CA 1
ATOM 992 C C . VAL A 1 120 ? -0.296 -17.634 6.834 1.00 73.25 120 VAL A C 1
ATOM 994 O O . VAL A 1 120 ? 0.771 -18.151 7.170 1.00 73.25 120 VAL A O 1
ATOM 997 N N . LEU A 1 121 ? -1.494 -18.066 7.249 1.00 56.00 121 LEU A N 1
ATOM 998 C CA . LEU A 1 121 ? -1.724 -19.316 7.991 1.00 56.00 121 LEU A CA 1
ATOM 999 C C . LEU A 1 121 ? -1.549 -20.542 7.093 1.00 56.00 121 LEU A C 1
ATOM 1001 O O . LEU A 1 121 ? -1.992 -20.464 5.925 1.00 56.00 121 LEU A O 1
#

Secondary structure (DSSP, 8-state):
--TTS---HHHHHHHH--S----EEEHHHHHHHTTSTTHHHHHHHHHHTT-EEE---S-S-HHHHHHHHHT-TT-TTS-SSTT--GGG--EE---HHHHHH--S-EEEEETTTEEEEE---

Radius of gyration: 14.6 Å; chains: 1; bounding box: 37×37×31 Å